Protein AF-A0A2E6Z0K1-F1 (afdb_monomer_lite)

Foldseek 3Di:
DDDDDDPPPPPPDPPPPVDPPCVVVVVVVVVVVPDPDDDPVRVVVVVVVVVVVVVVVVVVVVVVVVVVVVVVVVVVVD

Structure (mmCIF, N/CA/C/O backbone):
data_AF-A0A2E6Z0K1-F1
#
_entry.id   AF-A0A2E6Z0K1-F1
#
loop_
_atom_site.group_PDB
_atom_site.id
_atom_site.type_symbol
_atom_site.label_atom_id
_atom_site.label_alt_id
_atom_site.label_comp_id
_atom_site.label_asym_id
_atom_site.label_entity_id
_atom_site.label_seq_id
_atom_site.pdbx_PDB_ins_code
_atom_site.Cartn_x
_atom_site.Cartn_y
_atom_site.Cartn_z
_atom_site.occupancy
_atom_site.B_iso_or_equiv
_atom_site.auth_seq_id
_atom_site.auth_comp_id
_atom_site.auth_asym_id
_atom_site.auth_atom_id
_atom_site.pdbx_PDB_model_num
ATOM 1 N N . MET A 1 1 ? -5.779 -9.986 83.781 1.00 47.03 1 MET A N 1
ATOM 2 C CA . MET A 1 1 ? -6.070 -10.663 82.499 1.00 47.03 1 MET A CA 1
ATOM 3 C C . MET A 1 1 ? -5.791 -9.675 81.379 1.00 47.03 1 MET A C 1
ATOM 5 O O . MET A 1 1 ? -6.521 -8.702 81.248 1.00 47.03 1 MET A O 1
ATOM 9 N N . ALA A 1 2 ? -4.680 -9.867 80.670 1.00 52.75 2 ALA A N 1
ATOM 10 C CA . ALA A 1 2 ? -4.293 -9.073 79.510 1.00 52.75 2 ALA A CA 1
ATOM 11 C C . ALA A 1 2 ? -5.197 -9.404 78.311 1.00 52.75 2 ALA A C 1
ATOM 13 O O . ALA A 1 2 ? -5.509 -10.574 78.085 1.00 52.75 2 ALA A O 1
ATOM 14 N N . LYS A 1 3 ? -5.595 -8.390 77.538 1.00 60.88 3 LYS A N 1
ATOM 15 C CA . LYS A 1 3 ? -6.068 -8.563 76.162 1.00 60.88 3 LYS A CA 1
ATOM 16 C C . LYS A 1 3 ? -5.253 -7.648 75.258 1.00 60.88 3 LYS A C 1
ATOM 18 O O . LYS A 1 3 ? -5.385 -6.430 75.308 1.00 60.88 3 LYS A O 1
ATOM 23 N N . GLU A 1 4 ? -4.378 -8.283 74.495 1.00 65.81 4 GLU A N 1
ATOM 24 C CA . GLU A 1 4 ? -3.704 -7.741 73.324 1.00 65.81 4 GLU A CA 1
ATOM 25 C C . GLU A 1 4 ? -4.654 -7.635 72.116 1.00 65.81 4 GLU A C 1
ATOM 27 O O . GLU A 1 4 ? -5.693 -8.294 72.072 1.00 6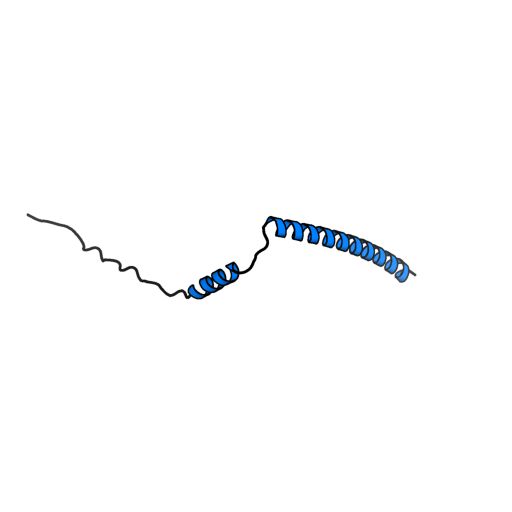5.81 4 GLU A O 1
ATOM 32 N N . GLN A 1 5 ? -4.173 -6.877 71.121 1.00 57.81 5 GLN A N 1
ATOM 33 C CA . GLN A 1 5 ? -4.591 -6.751 69.712 1.00 57.81 5 GLN A CA 1
ATOM 34 C C . GLN A 1 5 ? -5.749 -5.780 69.420 1.00 57.81 5 GLN A C 1
ATOM 36 O O . GLN A 1 5 ? -6.810 -5.834 70.022 1.00 57.81 5 GLN A O 1
ATOM 41 N N . SER A 1 6 ? -5.625 -4.848 68.469 1.00 62.88 6 SER A N 1
ATOM 42 C CA . SER A 1 6 ? -4.850 -4.886 67.220 1.00 62.88 6 SER A CA 1
ATOM 43 C C . SER A 1 6 ? -4.549 -3.454 66.728 1.00 62.88 6 SER A C 1
ATOM 45 O O . SER A 1 6 ? -5.369 -2.562 66.977 1.00 62.88 6 SER A O 1
ATOM 47 N N . PRO A 1 7 ? -3.419 -3.187 66.038 1.00 55.94 7 PRO A N 1
ATOM 48 C CA . PRO A 1 7 ? -3.156 -1.880 65.443 1.00 55.94 7 PRO A CA 1
ATOM 49 C C . PRO A 1 7 ? -4.262 -1.547 64.439 1.00 55.94 7 PRO A C 1
ATOM 51 O O . PRO A 1 7 ? -4.560 -2.318 63.529 1.00 55.94 7 PRO A O 1
ATOM 54 N N . LYS A 1 8 ? -4.899 -0.390 64.632 1.00 61.53 8 LYS A N 1
ATOM 55 C CA . LYS A 1 8 ? -5.957 0.136 63.768 1.00 61.53 8 LYS A CA 1
ATOM 56 C C . LYS A 1 8 ? -5.336 0.423 62.399 1.00 61.53 8 LYS A C 1
ATOM 58 O O . LYS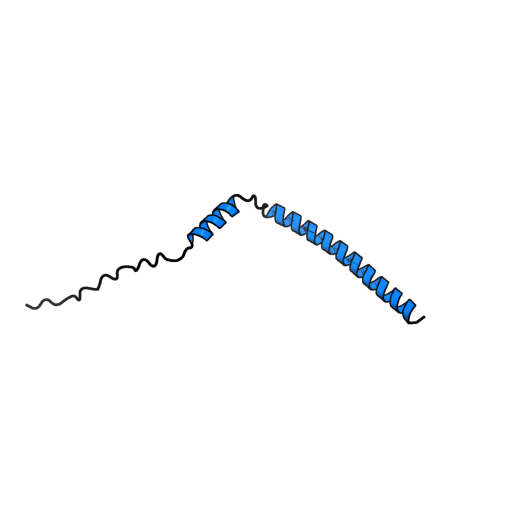 A 1 8 ? -4.715 1.467 62.215 1.00 61.53 8 LYS A O 1
ATOM 63 N N . ILE A 1 9 ? -5.430 -0.547 61.488 1.00 62.72 9 ILE A N 1
ATOM 64 C CA . ILE A 1 9 ? -4.951 -0.427 60.110 1.00 62.72 9 ILE A CA 1
ATOM 65 C C . ILE A 1 9 ? -5.572 0.842 59.534 1.00 62.72 9 ILE A C 1
ATOM 67 O O . ILE A 1 9 ? -6.793 0.997 59.508 1.00 62.72 9 ILE A O 1
ATOM 71 N N . SER A 1 10 ? -4.704 1.776 59.160 1.00 64.94 10 SER A N 1
ATOM 72 C CA . SER A 1 10 ? -5.062 3.028 58.520 1.00 64.94 10 SER A CA 1
ATOM 73 C C . SER A 1 10 ? -5.889 2.726 57.277 1.00 64.94 10 SER A C 1
ATOM 75 O O . SER A 1 10 ? -5.441 2.060 56.347 1.00 64.94 10 SER A O 1
ATOM 77 N N . GLU A 1 11 ? -7.124 3.212 57.280 1.00 70.19 11 GLU A N 1
ATOM 78 C CA . GLU A 1 11 ? -8.016 3.184 56.132 1.00 70.19 11 GLU A CA 1
ATOM 79 C C . GLU A 1 11 ? -7.371 4.012 55.011 1.00 70.19 11 GLU A C 1
ATOM 81 O O . GLU A 1 11 ? -7.429 5.245 54.995 1.00 70.19 11 GLU A O 1
ATOM 86 N N . VAL A 1 12 ? -6.665 3.334 54.103 1.00 65.25 12 VAL A N 1
ATOM 87 C CA . VAL A 1 12 ? -6.082 3.946 52.910 1.00 65.25 12 VAL A CA 1
ATOM 88 C C . VAL A 1 12 ? -7.242 4.389 52.030 1.00 65.25 12 VAL A C 1
ATOM 90 O O . VAL A 1 12 ? -7.821 3.607 51.279 1.00 65.25 12 VAL A O 1
ATOM 93 N N . ARG A 1 13 ? -7.606 5.668 52.148 1.00 68.69 13 ARG A N 1
ATOM 94 C CA . ARG A 1 13 ? -8.539 6.329 51.239 1.00 68.69 13 ARG A CA 1
ATOM 95 C C . ARG A 1 13 ? -7.988 6.172 49.822 1.00 68.69 13 ARG A C 1
ATOM 97 O O . ARG A 1 13 ? -6.886 6.669 49.578 1.00 68.69 13 ARG A O 1
ATOM 104 N N . PRO A 1 14 ? -8.702 5.528 48.883 1.00 61.72 14 PRO A N 1
ATOM 105 C CA . PRO A 1 14 ? -8.238 5.492 47.511 1.00 61.72 14 PRO A CA 1
ATOM 106 C C . PRO A 1 14 ? -8.224 6.934 47.009 1.00 61.72 14 PRO A C 1
ATOM 108 O O . PRO A 1 14 ? -9.261 7.599 46.914 1.00 61.72 14 PRO A O 1
ATOM 111 N N . SER A 1 15 ? -7.022 7.442 46.753 1.00 63.25 15 SER A N 1
ATOM 112 C CA . SER A 1 15 ? -6.812 8.708 46.081 1.00 63.25 15 SER A CA 1
ATOM 113 C C . SER A 1 15 ? -7.515 8.615 44.733 1.00 63.25 15 SER A C 1
ATOM 115 O O . SER A 1 15 ? -7.107 7.880 43.835 1.00 63.25 15 SER A O 1
ATOM 117 N N . ARG A 1 16 ? -8.625 9.347 44.598 1.00 65.56 16 ARG A N 1
ATOM 118 C CA . ARG A 1 16 ? -9.267 9.568 43.306 1.00 65.56 16 ARG A CA 1
ATOM 119 C C . ARG A 1 16 ? -8.311 10.409 42.464 1.00 65.56 16 ARG A C 1
ATOM 121 O O . ARG A 1 16 ? -8.454 11.623 42.386 1.00 65.56 16 ARG A O 1
ATOM 128 N N . LEU A 1 17 ? -7.339 9.764 41.822 1.00 63.41 17 LEU A N 1
ATOM 129 C CA . LEU A 1 17 ? -6.596 10.315 40.689 1.00 63.41 17 LEU A CA 1
ATOM 130 C C . LEU A 1 17 ? -7.525 10.365 39.463 1.00 63.41 17 LEU A C 1
ATOM 132 O O . LEU A 1 17 ? -7.280 9.784 38.411 1.00 63.41 17 LEU A O 1
ATOM 136 N N . SER A 1 18 ? -8.642 11.071 39.612 1.00 63.69 18 SER A N 1
ATOM 137 C CA . SER A 1 18 ? -9.510 11.483 38.521 1.00 63.69 18 SER A CA 1
ATOM 138 C C . SER A 1 18 ? -8.906 12.745 37.918 1.00 63.69 18 SER A C 1
ATOM 140 O O . SER A 1 18 ? -9.231 13.857 38.328 1.00 63.69 18 SER A O 1
ATOM 142 N N . GLY A 1 19 ? -7.960 12.570 36.998 1.00 59.81 19 GLY A N 1
ATOM 143 C CA . GLY A 1 19 ? -7.267 13.711 36.400 1.00 59.81 19 GLY A CA 1
ATOM 144 C C . GLY A 1 19 ? -6.774 13.532 34.973 1.00 59.81 19 GLY A C 1
ATOM 145 O O . GLY A 1 19 ? -6.319 14.510 34.384 1.00 59.81 19 GLY A O 1
ATOM 146 N N . LEU A 1 20 ? -6.880 12.345 34.366 1.00 65.06 20 LEU A N 1
ATOM 147 C CA . LEU A 1 20 ? -6.626 12.243 32.932 1.00 65.06 20 LEU A CA 1
ATOM 148 C C . LEU A 1 20 ? -7.878 12.676 32.172 1.00 65.06 20 LEU A C 1
ATOM 150 O O . LEU A 1 20 ? -8.935 12.058 32.270 1.00 65.06 20 LEU A O 1
ATOM 154 N N . LYS A 1 21 ? -7.723 13.739 31.379 1.00 61.22 21 LYS A N 1
ATOM 155 C CA . LYS A 1 21 ? -8.677 14.268 30.394 1.00 61.22 21 LYS A CA 1
ATOM 156 C C . LYS A 1 21 ? -8.919 13.273 29.236 1.00 61.22 21 LYS A C 1
ATOM 158 O O . LYS A 1 21 ? -8.779 13.632 28.070 1.00 61.22 21 LYS A O 1
ATOM 163 N N . LEU A 1 22 ? -9.267 12.024 29.556 1.00 67.12 22 LEU A N 1
ATOM 164 C CA . LEU A 1 22 ? -9.627 10.943 28.629 1.00 67.12 22 LEU A CA 1
ATOM 165 C C . LEU A 1 22 ? -10.993 11.169 27.960 1.00 67.12 22 LEU A C 1
ATOM 167 O O . LEU A 1 22 ? -11.289 10.518 26.962 1.00 67.12 22 LEU A O 1
ATOM 171 N N . GLY A 1 23 ? -11.801 12.116 28.456 1.00 68.81 23 GLY A N 1
ATOM 172 C CA . GLY A 1 23 ? -13.130 12.419 27.908 1.00 68.81 23 GLY A CA 1
ATOM 173 C C . GLY A 1 23 ? -13.120 12.751 26.411 1.00 68.81 23 GLY A C 1
ATOM 174 O O . GLY A 1 23 ? -13.946 12.234 25.667 1.00 68.81 23 GLY A O 1
ATOM 175 N N . ARG A 1 24 ? -12.107 13.493 25.937 1.00 73.44 24 ARG A N 1
ATOM 176 C CA . ARG A 1 24 ? -11.982 13.867 24.513 1.00 73.44 24 ARG A CA 1
ATOM 177 C C . ARG A 1 24 ? -11.743 12.672 23.586 1.00 73.44 24 ARG A C 1
ATOM 179 O O . ARG A 1 24 ? -12.204 12.670 22.454 1.00 73.44 24 ARG A O 1
ATOM 186 N N . ILE A 1 25 ? -11.032 11.643 24.052 1.00 84.12 25 ILE A N 1
ATOM 187 C CA . ILE A 1 25 ? -10.787 10.428 23.258 1.00 84.12 25 ILE A CA 1
ATOM 188 C C . ILE A 1 25 ? -12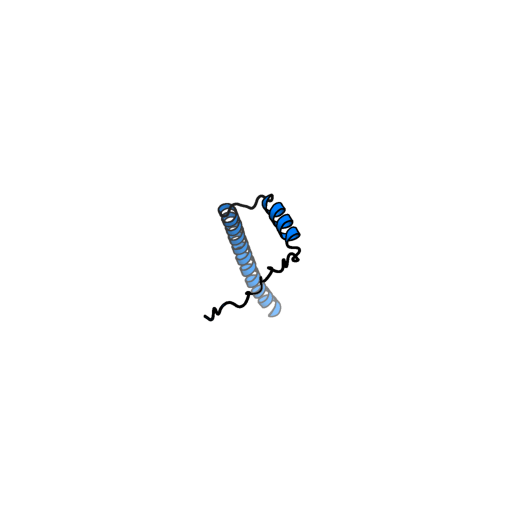.095 9.635 23.119 1.00 84.12 25 ILE A C 1
ATOM 190 O O . ILE A 1 25 ? -12.383 9.106 22.049 1.00 84.12 25 ILE A O 1
ATOM 194 N N . GLY A 1 26 ? -12.920 9.613 24.171 1.00 82.94 26 GLY A N 1
ATOM 195 C CA . GLY A 1 26 ? -14.252 9.006 24.132 1.00 82.94 26 GLY A CA 1
ATOM 196 C C . GLY A 1 26 ? -15.195 9.687 23.135 1.00 82.94 26 GLY A C 1
ATOM 197 O O . GLY A 1 26 ? -15.904 9.000 22.400 1.00 82.94 26 GLY A O 1
ATOM 198 N N . GLU A 1 27 ? -15.158 11.019 23.055 1.00 83.88 27 GLU A N 1
ATOM 199 C CA . GLU A 1 27 ? -15.913 11.802 22.064 1.00 83.88 27 GLU A CA 1
ATOM 200 C C . GLU A 1 27 ? -15.458 11.489 20.628 1.00 83.88 27 GLU A C 1
ATOM 202 O O . GLU A 1 27 ? -16.290 11.187 19.774 1.00 83.88 27 GLU A O 1
ATOM 207 N N . ILE A 1 28 ? -14.143 11.449 20.373 1.00 86.12 28 ILE A N 1
ATOM 208 C CA . ILE A 1 28 ? -13.577 11.114 19.052 1.00 86.12 28 ILE A CA 1
ATOM 209 C C . ILE A 1 28 ? -13.967 9.694 18.622 1.00 86.12 28 ILE A C 1
ATOM 211 O O . ILE A 1 28 ? -14.394 9.488 17.489 1.00 86.12 28 ILE A O 1
ATOM 215 N N . ILE A 1 29 ? -13.872 8.705 19.518 1.00 84.69 29 ILE A N 1
ATOM 216 C CA . ILE A 1 29 ? -14.278 7.320 19.222 1.00 84.69 29 ILE A CA 1
ATOM 217 C C . ILE A 1 29 ? -15.778 7.246 18.907 1.00 84.69 29 ILE A C 1
ATOM 219 O O . ILE A 1 29 ? -16.186 6.524 17.994 1.00 84.69 29 ILE A O 1
ATOM 223 N N . SER A 1 30 ? -16.596 7.999 19.643 1.00 84.56 30 SER A N 1
ATOM 224 C CA . SER A 1 30 ? -18.044 8.051 19.428 1.00 84.56 30 SER A CA 1
ATOM 225 C C . SER A 1 30 ? -18.394 8.641 18.060 1.00 84.56 30 SER A C 1
ATOM 227 O O . SER A 1 30 ? -19.310 8.144 17.404 1.00 84.56 30 SER A O 1
ATOM 229 N N . GLU A 1 31 ? -17.636 9.635 17.592 1.00 87.38 31 GLU A N 1
ATOM 230 C CA . GLU A 1 31 ? -17.805 10.226 16.262 1.00 87.38 31 GLU A CA 1
ATOM 231 C C . GLU A 1 31 ? -17.315 9.290 15.147 1.00 87.38 31 GLU A C 1
ATOM 233 O O . GLU A 1 31 ? -18.025 9.063 14.171 1.00 87.38 31 GLU A O 1
ATOM 238 N N . LEU A 1 32 ? -16.155 8.645 15.322 1.00 85.81 32 LEU A N 1
ATOM 239 C CA . LEU A 1 32 ? -15.606 7.681 14.357 1.00 85.81 32 LEU A CA 1
ATOM 240 C C . LEU A 1 32 ? -16.508 6.460 14.149 1.00 85.81 32 LEU A C 1
ATOM 242 O O . LEU A 1 32 ? -16.475 5.844 13.084 1.00 85.81 32 LEU A O 1
ATOM 246 N N . LYS A 1 33 ? -17.323 6.104 15.145 1.00 81.62 33 LYS A N 1
ATOM 247 C CA . LYS A 1 33 ? -18.297 5.011 15.044 1.00 81.62 33 LYS A CA 1
ATOM 248 C C . LYS A 1 33 ? -19.501 5.365 14.158 1.00 81.62 33 LYS A C 1
ATOM 250 O O . LYS A 1 33 ? -20.174 4.454 13.681 1.00 81.62 33 LYS A O 1
ATOM 255 N N . LYS A 1 34 ? -19.771 6.656 13.921 1.00 83.50 34 LYS A N 1
ATOM 256 C CA . LYS A 1 34 ? -20.797 7.114 12.963 1.00 83.50 34 LYS A CA 1
ATOM 257 C C . LYS A 1 34 ? -20.325 6.975 11.517 1.00 83.50 34 LYS A C 1
ATOM 259 O O . LYS A 1 34 ? -21.148 6.900 10.606 1.00 83.50 34 LYS A O 1
ATOM 264 N N . THR A 1 35 ? -19.013 6.923 11.302 1.00 85.94 35 THR A N 1
ATOM 265 C CA . THR A 1 35 ? -18.436 6.709 9.979 1.00 85.94 35 THR A CA 1
ATOM 266 C C . THR A 1 35 ? -18.710 5.284 9.519 1.00 85.94 35 THR A C 1
ATOM 268 O O . THR A 1 35 ? -18.482 4.307 10.234 1.00 85.94 35 THR A O 1
ATOM 271 N N . ARG A 1 36 ? -19.202 5.161 8.290 1.00 81.81 36 ARG A N 1
ATOM 272 C CA . ARG A 1 36 ? -19.508 3.881 7.659 1.00 81.81 36 ARG A CA 1
ATOM 273 C C . ARG A 1 36 ? -18.207 3.237 7.177 1.00 81.81 36 ARG A C 1
ATOM 275 O O . ARG A 1 36 ? -17.814 3.401 6.028 1.00 81.81 36 ARG A O 1
ATOM 282 N N . TRP A 1 37 ? -17.501 2.565 8.081 1.00 86.38 37 TRP A N 1
ATOM 283 C CA . TRP A 1 37 ? -16.295 1.819 7.729 1.00 86.38 37 TRP A CA 1
ATOM 284 C C . TRP A 1 37 ? -16.649 0.655 6.799 1.00 86.38 37 TRP A C 1
ATOM 286 O O . TRP A 1 37 ? -17.657 -0.019 7.037 1.00 86.38 37 TRP A O 1
ATOM 296 N N . PRO A 1 38 ? -15.841 0.414 5.752 1.00 81.88 38 PRO A N 1
ATOM 297 C CA . PRO A 1 38 ? -16.074 -0.692 4.839 1.00 81.88 38 PRO A CA 1
ATOM 298 C C . PRO A 1 38 ? -16.031 -2.018 5.599 1.00 81.88 38 PRO A C 1
ATOM 300 O O . PRO A 1 38 ? -15.246 -2.205 6.535 1.00 81.88 38 PRO A O 1
ATOM 303 N N . SER A 1 39 ? -16.874 -2.961 5.184 1.00 89.00 39 SER A N 1
ATOM 304 C CA . SER A 1 39 ? -16.815 -4.328 5.697 1.00 89.00 39 SER A CA 1
ATOM 305 C C . SER A 1 39 ? -15.437 -4.924 5.407 1.00 89.00 39 SER A C 1
ATOM 307 O O . SER A 1 39 ? -14.829 -4.628 4.377 1.00 89.00 39 SER A O 1
ATOM 309 N N . ARG A 1 40 ? -14.945 -5.822 6.274 1.00 87.69 40 ARG A N 1
ATOM 310 C CA . ARG A 1 40 ? -13.652 -6.506 6.064 1.00 87.69 40 ARG A CA 1
ATOM 311 C C . ARG A 1 40 ? -13.555 -7.129 4.668 1.00 87.69 40 ARG A C 1
ATOM 313 O O . ARG A 1 40 ? -12.507 -7.067 4.043 1.00 87.69 40 ARG A O 1
ATOM 320 N N . SER A 1 41 ? -14.668 -7.659 4.162 1.00 89.50 41 SER A N 1
ATOM 321 C CA . SER A 1 41 ? -14.750 -8.225 2.811 1.00 89.50 41 SER A CA 1
ATOM 322 C C . SER A 1 41 ? -14.617 -7.183 1.691 1.00 89.50 41 SER A C 1
ATOM 324 O O . SER A 1 41 ? -13.969 -7.454 0.683 1.00 89.50 41 SER A O 1
ATOM 326 N N . GLU A 1 42 ? -15.193 -5.992 1.858 1.00 89.75 42 GLU A N 1
ATOM 327 C CA . GLU A 1 42 ? -15.101 -4.890 0.892 1.00 89.75 42 GLU A CA 1
ATOM 328 C C . GLU A 1 42 ? -13.681 -4.332 0.861 1.00 89.75 42 GLU A C 1
ATOM 330 O O . GLU A 1 42 ? -13.103 -4.192 -0.214 1.00 89.75 42 GLU A O 1
ATOM 335 N N . ALA A 1 43 ? -13.087 -4.110 2.037 1.00 91.56 43 ALA A N 1
ATOM 336 C CA . ALA A 1 43 ? -11.705 -3.666 2.158 1.00 91.56 43 ALA A CA 1
ATOM 337 C C . ALA A 1 43 ? -10.748 -4.634 1.446 1.00 91.56 43 ALA A C 1
ATOM 339 O O . ALA A 1 43 ? -9.914 -4.199 0.660 1.00 91.56 43 ALA A O 1
ATOM 340 N N . THR A 1 44 ? -10.910 -5.950 1.631 1.00 94.44 44 THR A N 1
ATOM 341 C CA . THR A 1 44 ? -10.083 -6.948 0.934 1.00 94.44 44 THR A CA 1
ATOM 342 C C . THR A 1 44 ? -10.252 -6.896 -0.584 1.00 94.44 44 THR A C 1
ATOM 344 O O . THR A 1 44 ? -9.255 -6.945 -1.302 1.00 94.44 44 THR A O 1
ATOM 347 N N . ARG A 1 45 ? -11.487 -6.777 -1.091 1.00 94.31 45 ARG A N 1
ATOM 348 C CA . ARG A 1 45 ? -11.748 -6.688 -2.539 1.00 94.31 45 ARG A CA 1
ATOM 349 C C . ARG A 1 45 ? -11.106 -5.444 -3.150 1.00 94.31 45 ARG A C 1
ATOM 351 O O . ARG A 1 45 ? -10.476 -5.540 -4.199 1.00 94.31 45 ARG A O 1
ATOM 358 N N . LEU A 1 46 ? -11.235 -4.302 -2.477 1.00 93.88 46 LEU A N 1
ATOM 359 C CA . LEU A 1 46 ? -10.639 -3.042 -2.917 1.00 93.88 46 LEU A CA 1
ATOM 360 C C . LEU A 1 46 ? -9.108 -3.102 -2.873 1.00 93.88 46 LEU A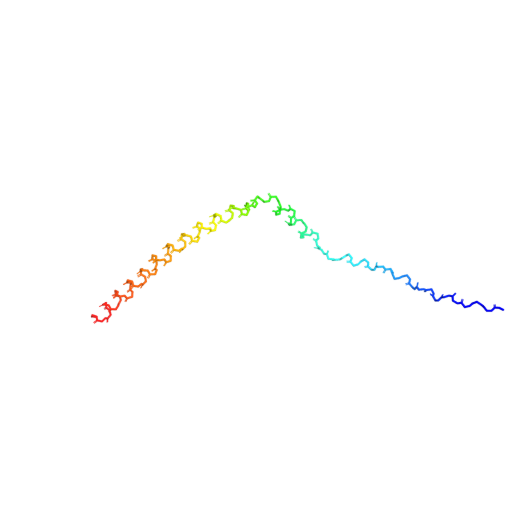 C 1
ATOM 362 O O . LEU A 1 46 ? -8.458 -2.703 -3.834 1.00 93.88 46 LEU A O 1
ATOM 366 N N . THR A 1 47 ? -8.518 -3.674 -1.822 1.00 95.38 47 THR A N 1
ATOM 367 C CA . THR A 1 47 ? -7.062 -3.867 -1.746 1.00 95.38 47 THR A CA 1
ATOM 368 C C . THR A 1 47 ? -6.554 -4.790 -2.850 1.00 95.38 47 THR A C 1
ATOM 370 O O . THR A 1 47 ? -5.531 -4.498 -3.461 1.00 95.38 47 THR A O 1
ATOM 373 N N . LEU A 1 48 ? -7.269 -5.877 -3.159 1.00 97.62 48 LEU A N 1
ATOM 374 C CA . LEU A 1 48 ? -6.888 -6.786 -4.243 1.00 97.62 48 LEU A CA 1
ATOM 375 C C . LEU A 1 48 ? -6.906 -6.084 -5.610 1.00 97.62 48 LEU A C 1
ATOM 377 O O . LEU A 1 48 ? -5.999 -6.283 -6.419 1.00 97.62 48 LEU A O 1
ATOM 381 N N . LEU A 1 49 ? -7.905 -5.229 -5.848 1.00 97.38 49 LEU A N 1
ATOM 382 C CA . LEU A 1 49 ? -7.966 -4.390 -7.044 1.00 97.38 49 LEU A CA 1
ATOM 383 C C . LEU A 1 49 ? -6.739 -3.470 -7.135 1.00 97.38 49 LEU A C 1
ATOM 385 O O . LEU A 1 49 ? -6.086 -3.427 -8.176 1.00 97.38 49 LEU A O 1
ATOM 389 N N . VAL A 1 50 ? -6.389 -2.788 -6.041 1.00 97.44 50 VAL A N 1
ATOM 390 C CA . VAL A 1 50 ? -5.209 -1.909 -5.990 1.00 97.44 50 VAL A CA 1
ATOM 391 C C . VAL A 1 50 ? -3.922 -2.690 -6.255 1.00 97.44 50 VAL A C 1
ATOM 393 O O . VAL A 1 50 ? -3.119 -2.248 -7.070 1.00 97.44 50 VAL A O 1
ATOM 396 N N . LEU A 1 51 ? -3.738 -3.862 -5.640 1.00 98.38 51 LEU A N 1
ATOM 397 C CA . LEU A 1 51 ? -2.571 -4.721 -5.882 1.00 98.38 51 LEU A CA 1
ATOM 398 C C . LEU A 1 51 ? -2.458 -5.139 -7.351 1.00 98.38 51 LEU A C 1
ATOM 400 O O . LEU A 1 51 ? -1.365 -5.139 -7.910 1.00 98.38 51 LEU A O 1
ATOM 404 N N . THR A 1 52 ? -3.588 -5.451 -7.985 1.00 98.38 52 THR A N 1
ATOM 405 C CA . THR A 1 52 ? -3.632 -5.825 -9.403 1.00 98.38 52 THR A CA 1
ATOM 406 C C . THR A 1 52 ? -3.180 -4.664 -10.286 1.00 98.38 52 THR A C 1
ATOM 408 O O . THR A 1 52 ? -2.292 -4.825 -11.120 1.00 98.38 52 THR A O 1
ATOM 411 N N . ILE A 1 53 ? -3.749 -3.474 -10.076 1.00 98.31 53 ILE A N 1
ATOM 412 C CA . ILE A 1 53 ? -3.419 -2.276 -10.859 1.00 98.31 53 ILE A CA 1
ATOM 413 C C . ILE A 1 53 ? -1.961 -1.866 -10.629 1.00 98.31 53 ILE A C 1
ATOM 415 O O . ILE A 1 53 ? -1.238 -1.611 -11.590 1.00 98.31 53 ILE A O 1
ATOM 419 N N . ALA A 1 54 ? -1.509 -1.849 -9.373 1.00 98.31 54 ALA A N 1
ATOM 420 C CA . ALA A 1 54 ? -0.129 -1.534 -9.024 1.00 98.31 54 ALA A CA 1
ATOM 421 C C . ALA A 1 54 ? 0.858 -2.520 -9.665 1.00 98.31 54 ALA A C 1
ATOM 423 O O . ALA A 1 54 ? 1.887 -2.096 -10.182 1.00 98.31 54 ALA A O 1
ATOM 424 N N . GLY A 1 55 ? 0.525 -3.815 -9.696 1.00 98.31 55 GLY A N 1
ATOM 425 C CA . GLY A 1 55 ? 1.320 -4.832 -10.383 1.00 98.31 55 GLY A CA 1
ATOM 426 C C . GLY A 1 55 ? 1.423 -4.584 -11.889 1.00 98.31 55 GLY A C 1
ATOM 427 O O . GLY A 1 55 ? 2.521 -4.608 -12.436 1.00 98.31 55 GLY A O 1
ATOM 428 N N . ILE A 1 56 ? 0.303 -4.279 -12.554 1.00 98.56 56 ILE A N 1
ATOM 429 C CA . ILE A 1 56 ? 0.281 -3.969 -13.994 1.00 98.56 56 ILE A CA 1
ATOM 430 C C . ILE A 1 56 ? 1.137 -2.737 -14.296 1.00 98.56 56 ILE A C 1
ATOM 432 O O . ILE A 1 56 ? 1.989 -2.782 -15.180 1.00 98.56 56 ILE A O 1
ATOM 436 N N . ILE A 1 57 ? 0.939 -1.649 -13.548 1.00 98.38 57 ILE A N 1
ATOM 437 C CA . ILE A 1 57 ? 1.707 -0.413 -13.731 1.00 98.38 57 ILE A CA 1
ATOM 438 C C . ILE A 1 57 ? 3.194 -0.671 -13.476 1.00 98.38 57 ILE A C 1
ATOM 440 O O . ILE A 1 57 ? 4.022 -0.235 -14.267 1.00 98.38 57 ILE A O 1
ATOM 444 N N . GLY A 1 58 ? 3.539 -1.418 -12.424 1.00 98.00 58 GLY A N 1
ATOM 445 C CA . GLY A 1 58 ? 4.924 -1.776 -12.118 1.00 98.00 58 GLY A CA 1
ATOM 446 C C . GLY A 1 58 ? 5.600 -2.566 -13.240 1.00 98.00 58 GLY A C 1
ATOM 447 O O . GLY A 1 58 ? 6.746 -2.284 -13.572 1.00 98.00 58 GLY A O 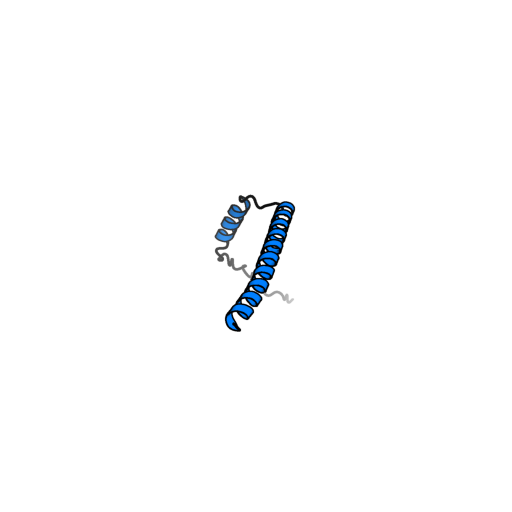1
ATOM 448 N N . ILE A 1 59 ? 4.886 -3.505 -13.871 1.00 98.19 59 ILE A N 1
ATOM 449 C CA . ILE A 1 59 ? 5.395 -4.251 -15.033 1.00 98.19 59 ILE A CA 1
ATOM 450 C C . ILE A 1 59 ? 5.610 -3.319 -16.227 1.00 98.19 59 ILE A C 1
ATOM 452 O O . ILE A 1 59 ? 6.663 -3.372 -16.857 1.00 98.19 59 ILE A O 1
ATOM 456 N N . ILE A 1 60 ? 4.627 -2.469 -16.540 1.00 98.06 60 ILE A N 1
ATOM 457 C CA . ILE A 1 60 ? 4.717 -1.527 -17.664 1.00 98.06 60 ILE A CA 1
ATOM 458 C C . ILE A 1 60 ? 5.911 -0.595 -17.474 1.00 98.06 60 ILE A C 1
ATOM 460 O O . ILE A 1 60 ? 6.729 -0.470 -18.383 1.00 98.06 60 ILE A O 1
ATOM 464 N N . LEU A 1 61 ? 6.028 0.020 -16.295 1.00 97.38 61 LEU A N 1
ATOM 465 C CA . LEU A 1 61 ? 7.151 0.890 -15.965 1.00 97.38 61 LEU A CA 1
ATOM 466 C C . LEU A 1 61 ? 8.469 0.122 -16.064 1.00 97.38 61 LEU A C 1
ATOM 468 O O . LEU A 1 61 ? 9.326 0.535 -16.828 1.00 97.38 61 LEU A O 1
ATOM 472 N N . GLY A 1 62 ? 8.577 -1.062 -15.455 1.00 96.12 62 GLY A N 1
ATOM 473 C CA . GLY A 1 62 ? 9.795 -1.871 -15.533 1.00 96.12 62 GLY A CA 1
ATOM 474 C C . GLY A 1 62 ? 10.236 -2.201 -16.966 1.00 96.12 62 GLY A C 1
ATOM 475 O O . GLY A 1 62 ? 11.422 -2.123 -17.278 1.00 96.12 62 GLY A O 1
ATOM 476 N N . ILE A 1 63 ? 9.297 -2.519 -17.865 1.00 97.06 63 ILE A N 1
ATOM 477 C CA . ILE A 1 63 ? 9.602 -2.736 -19.291 1.00 97.06 63 ILE A CA 1
ATOM 478 C C . ILE A 1 63 ? 10.102 -1.444 -19.941 1.00 97.06 63 ILE A C 1
ATOM 480 O O . ILE A 1 63 ? 11.079 -1.465 -20.690 1.00 97.06 63 ILE A O 1
ATOM 484 N N . ILE A 1 64 ? 9.433 -0.326 -19.663 1.00 96.88 64 ILE A N 1
ATOM 485 C CA . ILE A 1 64 ? 9.794 0.990 -20.188 1.00 96.88 64 ILE A CA 1
ATOM 486 C C . ILE A 1 64 ? 11.195 1.398 -19.705 1.00 96.88 64 ILE A C 1
ATOM 488 O O . ILE A 1 64 ? 12.012 1.812 -20.523 1.00 96.88 64 ILE A O 1
ATOM 492 N N . ASP A 1 65 ? 11.512 1.216 -18.424 1.00 94.06 65 ASP A N 1
ATOM 493 C CA . ASP A 1 65 ? 12.822 1.506 -17.829 1.00 94.06 65 ASP A CA 1
ATOM 494 C C . ASP A 1 65 ? 13.946 0.679 -18.484 1.00 94.06 65 ASP A C 1
ATOM 496 O O . ASP A 1 65 ? 15.020 1.199 -18.812 1.00 94.06 65 ASP A O 1
ATOM 500 N N . MET A 1 66 ? 13.688 -0.607 -18.751 1.00 93.50 66 MET A N 1
ATOM 501 C CA . MET A 1 66 ? 14.619 -1.468 -19.490 1.00 93.50 66 MET A CA 1
ATOM 502 C C . MET A 1 66 ? 14.790 -1.014 -20.945 1.00 93.50 66 MET A C 1
ATOM 504 O O . MET A 1 66 ? 15.911 -0.982 -21.455 1.00 93.50 66 MET A O 1
ATOM 508 N N . GLY A 1 67 ? 13.694 -0.650 -21.614 1.00 93.00 67 GLY A N 1
ATOM 509 C CA . GLY A 1 67 ? 13.714 -0.139 -22.984 1.00 93.00 67 GLY A CA 1
ATOM 510 C C . GLY A 1 67 ? 14.495 1.168 -23.103 1.00 93.00 67 GLY A C 1
ATOM 511 O O . GLY A 1 67 ? 15.335 1.305 -23.992 1.00 93.00 67 GLY A O 1
ATOM 512 N N . PHE A 1 68 ? 14.286 2.099 -22.171 1.00 92.50 68 PHE A N 1
ATOM 513 C CA . PHE A 1 68 ? 15.036 3.348 -22.122 1.00 92.50 68 PHE A CA 1
ATOM 514 C C . PHE A 1 68 ? 16.520 3.113 -21.869 1.00 92.50 68 PHE A C 1
ATOM 516 O O . PHE A 1 68 ? 17.334 3.725 -22.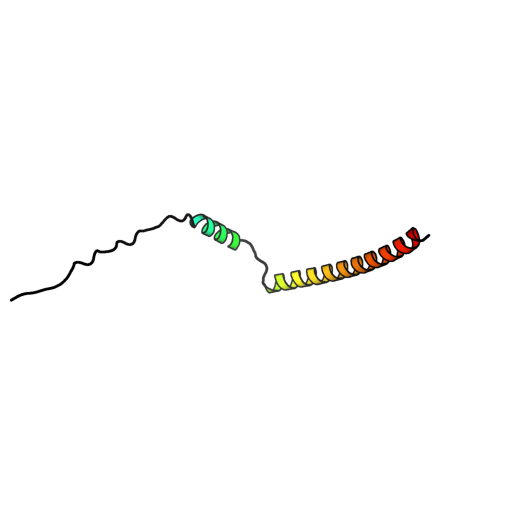551 1.00 92.50 68 PHE A O 1
ATOM 523 N N . SER A 1 69 ? 16.885 2.198 -20.969 1.00 89.88 69 SER A N 1
ATOM 524 C CA . SER A 1 69 ? 18.295 1.877 -20.703 1.00 89.88 69 SER A CA 1
ATOM 525 C C . SER A 1 69 ? 19.031 1.447 -21.980 1.00 89.88 69 SER A C 1
ATOM 527 O O . SER A 1 69 ? 20.118 1.943 -22.260 1.00 89.88 69 SER A O 1
ATOM 529 N N . ARG A 1 70 ? 18.402 0.599 -22.808 1.00 88.62 70 ARG A N 1
ATOM 530 C CA . ARG A 1 70 ? 18.942 0.183 -24.116 1.00 88.62 70 ARG A CA 1
ATOM 531 C C . ARG A 1 70 ? 18.988 1.320 -25.131 1.00 88.62 70 ARG A C 1
ATOM 533 O O . ARG A 1 70 ? 19.939 1.422 -25.896 1.00 88.62 70 ARG A O 1
ATOM 540 N N . LEU A 1 71 ? 17.967 2.173 -25.150 1.00 90.25 71 LEU A N 1
ATOM 541 C CA . LEU A 1 71 ? 17.931 3.323 -26.048 1.00 90.25 71 LEU A CA 1
ATOM 542 C C . LEU A 1 71 ? 19.050 4.326 -25.721 1.00 90.25 71 LEU A C 1
ATOM 544 O O . LEU A 1 71 ? 19.709 4.815 -26.632 1.00 90.25 71 LEU A O 1
ATOM 548 N N . PHE A 1 72 ? 19.294 4.597 -24.437 1.00 91.31 72 PHE A N 1
ATOM 549 C CA . PHE A 1 72 ? 20.390 5.458 -23.989 1.00 91.31 72 PHE A CA 1
ATOM 550 C C . PHE A 1 72 ? 21.770 4.858 -24.279 1.00 91.31 72 PHE A C 1
ATOM 552 O O . PHE A 1 72 ? 22.660 5.602 -24.674 1.00 91.31 72 PHE A O 1
ATOM 559 N N . GLU A 1 73 ? 21.940 3.540 -24.133 1.00 89.94 73 GLU A N 1
ATOM 560 C CA . GLU A 1 73 ? 23.168 2.816 -24.507 1.00 89.94 73 GLU A CA 1
ATOM 561 C C . GLU A 1 73 ? 23.501 3.048 -25.993 1.00 89.94 73 GLU A C 1
ATOM 563 O O . GLU A 1 73 ? 24.583 3.527 -26.318 1.00 89.94 73 GLU A O 1
ATOM 568 N N . ILE A 1 74 ? 22.522 2.850 -26.884 1.00 90.06 74 ILE A N 1
ATOM 569 C CA . ILE A 1 74 ? 22.688 3.061 -28.333 1.00 90.06 74 ILE A CA 1
ATOM 570 C C . ILE A 1 74 ? 22.984 4.528 -28.675 1.00 90.06 74 ILE A C 1
ATOM 572 O O . ILE A 1 74 ? 23.783 4.801 -29.564 1.00 90.06 74 ILE A O 1
ATOM 576 N N . ILE A 1 75 ? 22.327 5.477 -28.001 1.00 92.31 75 ILE A N 1
ATOM 577 C CA . ILE A 1 75 ? 22.522 6.912 -28.262 1.00 92.31 75 ILE A CA 1
ATOM 578 C C . ILE A 1 75 ? 23.874 7.404 -27.727 1.00 92.31 75 ILE A C 1
ATOM 580 O O . ILE A 1 75 ? 24.448 8.317 -28.309 1.00 92.31 75 ILE A O 1
ATOM 584 N N . SER A 1 76 ? 24.368 6.850 -26.617 1.00 84.19 76 SER A N 1
ATOM 585 C CA . SER A 1 76 ? 25.607 7.308 -25.978 1.00 84.19 76 SER A CA 1
ATOM 586 C C . SER A 1 76 ? 26.870 6.663 -26.545 1.00 84.19 76 SER A C 1
ATOM 588 O O . SER A 1 76 ? 27.939 7.256 -26.416 1.00 84.19 76 SER A O 1
ATOM 590 N N . GLU A 1 77 ? 26.778 5.450 -27.093 1.00 73.19 77 GLU A N 1
ATOM 591 C CA . GLU A 1 77 ? 27.898 4.773 -27.766 1.00 73.19 77 GLU A CA 1
ATOM 592 C C . GLU A 1 77 ? 27.978 5.097 -29.272 1.00 73.19 77 GLU A C 1
ATOM 594 O O . GLU A 1 77 ? 28.906 4.642 -29.946 1.00 73.19 77 GLU A O 1
ATOM 599 N N . GLY A 1 78 ? 27.025 5.884 -29.790 1.00 56.38 78 GLY A N 1
ATOM 600 C CA . GLY A 1 78 ? 26.992 6.415 -31.158 1.00 56.38 78 GLY A CA 1
ATOM 601 C C . GLY A 1 78 ? 27.609 7.801 -31.319 1.00 56.38 78 GLY A C 1
ATOM 602 O O . GLY A 1 78 ? 27.669 8.564 -30.330 1.00 56.38 78 GLY A O 1
#

Sequence (78 aa):
MAKEQSPKISEVRPSRLSGLKLGRIGEIISELKKTRWPSRSEATRLTLLVLTIAGIIGIILGIIDMGFSRLFEIISEG

Radius of gyration: 34.49 Å; chains: 1; bounding box: 49×25×114 Å

pLDDT: mean 82.02, std 14.55, range [47.03, 98.56]

Secondary structure (DSSP, 8-state):
---------------------THHHHHHHHHHTTS-PPPHHHHHHHHHHHHHHHHHHHHHHHHHHHHHHHHHHHHH--